Protein AF-A0A428Y8X8-F1 (afdb_monomer_lite)

pLDDT: mean 78.46, std 17.25, range [36.91, 96.25]

Secondary structure (DSSP, 8-state):
---PPPP--------PPP--PPPPP-EEEETTEEEEEEE-TTTT--BEEEE--STTTTTTT-EEEEEEEE-TTSPEEEEEEETTT-PEEE-TT--TTPBPEEE-TTSGGG-EEEEEEEETTEEEEEEEEHHHHHHH---EEEE--STTEE-EEEE--TT-GGG-B-

Sequence (166 aa):
MAAALLMVAIVAGFASPAQADDPPPWGARYEDAYYYGSIDASRSSTILLSESCAAGCYEYARWHTIGAGLSPSEKPIIKLKSYLTNQCISSGGSTAGETAWTKPCASNYENWELFKVPDSGGTYFVFKSWGAWVNQGLHLCLQANGNPAYVRMQPCNTANNRQRWR

Radius of gyration: 21.32 Å; chains: 1; bounding box: 50×46×77 Å

Foldseek 3Di:
DDDDDDDDDDPPPPDDPPPPPQDFFKWFDDPPATWAFFDDPVPPFQFTWTAGDDPDRRLRRGWDWDFDAADPVRFTKTWTAHPPPRWTFFPPLDDAPAFIGTDHPPDQRRIWGWDWDQDPVGIWIWTWRRCCCVVPVAGWTFFHDDHGDGTGTHRDDSPDSRRTID

Structure (mmCIF, N/CA/C/O backbone):
data_AF-A0A428Y8X8-F1
#
_entry.id   AF-A0A428Y8X8-F1
#
loop_
_atom_site.group_PDB
_atom_site.id
_atom_site.type_symbol
_atom_site.label_atom_id
_atom_site.label_alt_id
_atom_site.label_comp_id
_atom_site.label_asym_id
_atom_site.label_entity_id
_atom_site.label_seq_id
_atom_site.pdbx_PDB_ins_code
_atom_site.Cartn_x
_atom_site.Cartn_y
_atom_site.Cartn_z
_atom_site.occupancy
_atom_site.B_iso_or_equiv
_atom_site.auth_seq_id
_atom_site.auth_comp_id
_atom_site.auth_asym_id
_atom_site.auth_atom_id
_atom_site.pdbx_PDB_model_num
ATOM 1 N N . MET A 1 1 ? 34.375 -29.073 63.257 1.00 41.53 1 MET A N 1
ATOM 2 C CA . MET A 1 1 ? 33.212 -28.965 62.350 1.00 41.53 1 MET A CA 1
ATOM 3 C C . MET A 1 1 ? 33.592 -27.969 61.268 1.00 41.53 1 MET A C 1
ATOM 5 O O . MET A 1 1 ? 33.857 -26.825 61.605 1.00 41.53 1 MET A O 1
ATOM 9 N N . ALA A 1 2 ? 33.765 -28.419 60.024 1.00 36.91 2 ALA A N 1
ATOM 10 C CA . ALA A 1 2 ? 34.220 -27.583 58.913 1.00 36.91 2 ALA A CA 1
ATOM 11 C C . ALA A 1 2 ? 33.017 -27.207 58.037 1.00 36.91 2 ALA A C 1
ATOM 13 O O . ALA A 1 2 ? 32.305 -28.092 57.568 1.00 36.91 2 ALA A O 1
ATOM 14 N N . ALA A 1 3 ? 32.777 -25.908 57.857 1.00 41.69 3 ALA A N 1
ATOM 15 C CA . ALA A 1 3 ? 31.739 -25.384 56.978 1.00 41.69 3 ALA A CA 1
ATOM 16 C C . ALA A 1 3 ? 32.325 -25.187 55.573 1.00 41.69 3 ALA A C 1
ATOM 18 O O . ALA A 1 3 ? 33.226 -24.373 55.381 1.00 41.69 3 ALA A O 1
ATOM 19 N N . ALA A 1 4 ? 31.831 -25.952 54.601 1.00 43.50 4 ALA A N 1
ATOM 20 C CA . ALA A 1 4 ? 32.153 -25.764 53.193 1.00 43.50 4 ALA A CA 1
ATOM 21 C C . ALA A 1 4 ? 31.226 -24.687 52.603 1.00 43.50 4 ALA A C 1
ATOM 23 O O . ALA A 1 4 ? 30.009 -24.866 52.565 1.00 43.50 4 ALA A O 1
ATOM 24 N N . LEU A 1 5 ? 31.805 -23.567 52.159 1.00 44.69 5 LEU A N 1
ATOM 25 C CA . LEU A 1 5 ? 31.113 -22.552 51.365 1.00 44.69 5 LEU A CA 1
ATOM 26 C C . LEU A 1 5 ? 30.974 -23.053 49.920 1.00 44.69 5 LEU A C 1
ATOM 28 O O . LEU A 1 5 ? 31.971 -23.274 49.235 1.00 44.69 5 LEU A O 1
ATOM 32 N N . LEU A 1 6 ? 29.735 -23.215 49.459 1.00 43.28 6 LEU A N 1
ATOM 33 C CA . LEU A 1 6 ? 29.409 -23.545 48.074 1.00 43.28 6 LEU A CA 1
ATOM 34 C C . LEU A 1 6 ? 29.440 -22.256 47.229 1.00 43.28 6 LEU A C 1
ATOM 36 O O . LEU A 1 6 ? 28.643 -21.347 47.461 1.00 43.28 6 LEU A O 1
ATOM 40 N N . MET A 1 7 ? 30.348 -22.162 46.253 1.00 41.38 7 MET A N 1
ATOM 41 C CA . MET A 1 7 ? 30.301 -21.115 45.224 1.00 41.38 7 MET A CA 1
ATOM 42 C C . MET A 1 7 ? 29.173 -21.421 44.234 1.00 41.38 7 MET A C 1
ATOM 44 O O . MET A 1 7 ? 29.192 -22.456 43.570 1.00 41.38 7 MET A O 1
ATOM 48 N N . VAL A 1 8 ? 28.215 -20.505 44.094 1.00 48.38 8 VAL A N 1
ATOM 49 C CA . VAL A 1 8 ? 27.225 -20.530 43.011 1.00 48.38 8 VAL A CA 1
ATOM 50 C C . VAL A 1 8 ? 27.787 -19.722 41.843 1.00 48.38 8 VAL A C 1
ATOM 52 O O . VAL A 1 8 ? 27.891 -18.499 41.919 1.00 48.38 8 VAL A O 1
ATOM 55 N N . ALA A 1 9 ? 28.172 -20.405 40.766 1.00 51.78 9 ALA A N 1
ATOM 56 C CA . ALA A 1 9 ? 28.554 -19.768 39.512 1.00 51.78 9 ALA A CA 1
ATOM 57 C C . ALA A 1 9 ? 27.288 -19.369 38.737 1.00 51.78 9 ALA A C 1
ATOM 59 O O . ALA A 1 9 ? 26.521 -20.223 38.293 1.00 51.78 9 ALA A O 1
ATOM 60 N N . ILE A 1 10 ? 27.063 -18.064 38.582 1.00 50.34 10 ILE A N 1
ATOM 61 C CA . ILE A 1 10 ? 25.999 -1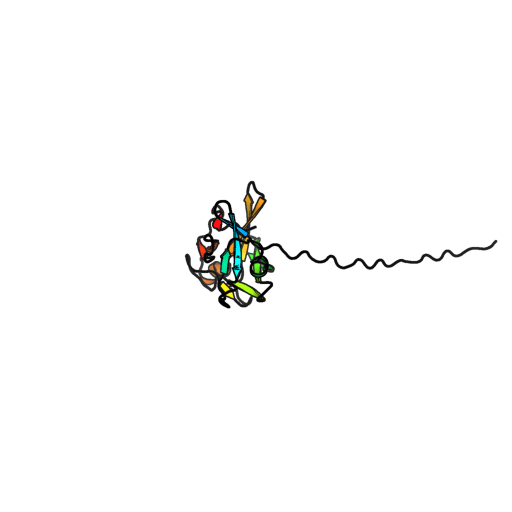7.520 37.735 1.00 50.34 10 ILE A CA 1
ATOM 62 C C . ILE A 1 10 ? 26.477 -17.618 36.284 1.00 50.34 10 ILE A C 1
ATOM 64 O O . ILE A 1 10 ? 27.314 -16.834 35.839 1.00 50.34 10 ILE A O 1
ATOM 68 N N . VAL A 1 11 ? 25.957 -18.595 35.543 1.00 54.56 11 VAL A N 1
ATOM 69 C CA . VAL 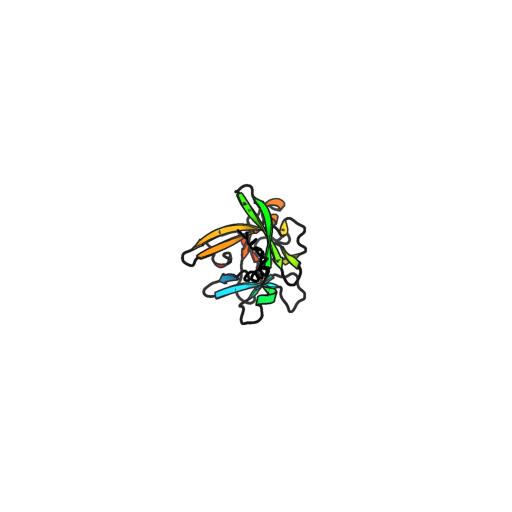A 1 11 ? 26.137 -18.670 34.089 1.00 54.56 11 VAL A CA 1
ATOM 70 C C . VAL A 1 11 ? 25.185 -17.657 33.456 1.00 54.56 11 VAL A C 1
ATOM 72 O O . VAL A 1 11 ? 23.987 -17.905 33.333 1.00 54.56 11 VAL A O 1
ATOM 75 N N . ALA A 1 12 ? 25.709 -16.493 33.073 1.00 53.91 12 ALA A N 1
ATOM 76 C CA . ALA A 1 12 ? 24.994 -15.548 32.226 1.00 53.91 12 ALA A CA 1
ATOM 77 C C . ALA A 1 12 ? 24.910 -16.131 30.806 1.00 53.91 12 ALA A C 1
ATOM 79 O O . ALA A 1 12 ? 25.845 -16.024 30.013 1.00 53.91 12 ALA A O 1
ATOM 80 N N . GLY A 1 13 ? 23.802 -16.807 30.502 1.00 44.88 13 GLY A N 1
ATOM 81 C CA . GLY A 1 13 ? 23.478 -17.217 29.141 1.00 44.88 13 GLY A CA 1
ATOM 82 C C . GLY A 1 13 ? 23.192 -15.981 28.295 1.00 44.88 13 GLY A C 1
ATOM 83 O O . GLY A 1 13 ? 22.161 -15.335 28.469 1.00 44.88 13 GLY A O 1
ATOM 84 N N . PHE A 1 14 ? 24.102 -15.643 27.383 1.00 49.97 14 PHE A N 1
ATOM 85 C CA . PHE A 1 14 ? 23.836 -14.671 26.329 1.00 49.97 14 PHE A CA 1
ATOM 86 C C . PHE A 1 14 ? 22.804 -15.281 25.379 1.00 49.97 14 PHE A C 1
ATOM 88 O O . PHE A 1 14 ? 23.147 -16.064 24.496 1.00 49.97 14 PHE A O 1
ATOM 95 N N . ALA A 1 15 ? 21.526 -14.960 25.583 1.00 47.09 15 ALA A N 1
ATOM 96 C CA . ALA A 1 15 ? 20.511 -15.207 24.573 1.00 47.09 15 ALA A CA 1
ATOM 97 C C . ALA A 1 15 ? 20.907 -14.404 23.328 1.00 47.09 15 ALA A C 1
ATOM 99 O O . ALA A 1 15 ? 20.963 -13.172 23.369 1.00 47.09 15 ALA A O 1
ATOM 100 N N . SER A 1 16 ? 21.244 -15.096 22.240 1.00 49.00 16 SER A N 1
ATOM 101 C CA . SER A 1 16 ? 21.427 -14.452 20.943 1.00 49.00 16 SER A CA 1
ATOM 102 C C . SER A 1 16 ? 20.151 -13.671 20.613 1.00 49.00 16 SER A C 1
ATOM 104 O O . SER A 1 16 ? 19.059 -14.200 20.844 1.00 49.00 16 SER A O 1
ATOM 106 N N . PRO A 1 17 ? 20.246 -12.424 20.114 1.00 47.91 17 PRO A N 1
ATOM 107 C CA . PRO A 1 17 ? 19.059 -11.704 19.687 1.00 47.91 17 PRO A CA 1
ATOM 108 C C . PRO A 1 17 ? 18.370 -12.558 18.626 1.00 47.91 17 PRO A C 1
ATOM 110 O O . PRO A 1 17 ? 19.000 -12.949 17.643 1.00 47.91 17 PRO A O 1
ATOM 113 N N . ALA A 1 18 ? 17.099 -12.887 18.859 1.00 46.75 18 ALA A N 1
ATOM 114 C CA . ALA A 1 18 ? 16.266 -13.503 17.844 1.00 46.75 18 ALA A CA 1
ATOM 115 C C . ALA A 1 18 ? 16.381 -12.633 16.586 1.00 46.75 18 ALA A C 1
ATOM 117 O O . ALA A 1 18 ? 16.065 -11.441 16.633 1.00 46.75 18 ALA A O 1
ATOM 118 N N . GLN A 1 19 ? 16.913 -13.196 15.498 1.00 44.22 19 GLN A N 1
ATOM 119 C CA . GLN A 1 19 ? 16.831 -12.553 14.194 1.00 44.22 19 GLN A CA 1
ATOM 120 C C . GLN A 1 19 ? 15.348 -12.292 13.954 1.00 44.22 19 GLN A C 1
ATOM 122 O O . GLN A 1 19 ? 14.554 -13.227 13.927 1.00 44.22 19 GLN A O 1
ATOM 127 N N . ALA A 1 20 ? 14.968 -11.017 13.889 1.00 40.72 20 ALA A N 1
ATOM 128 C CA . ALA A 1 20 ? 13.634 -10.650 13.459 1.00 40.72 20 ALA A CA 1
ATOM 129 C C . ALA A 1 20 ? 13.484 -11.204 12.043 1.00 40.72 20 ALA A C 1
ATOM 131 O O . ALA A 1 20 ? 14.208 -10.766 11.148 1.00 40.72 20 ALA A O 1
ATOM 132 N N . ASP A 1 21 ? 12.618 -12.206 11.878 1.00 47.38 21 ASP A N 1
ATOM 133 C CA . ASP A 1 21 ? 12.263 -12.734 10.568 1.00 47.38 21 ASP A CA 1
ATOM 134 C C . ASP A 1 21 ? 11.932 -11.551 9.654 1.00 47.38 21 ASP A C 1
ATOM 136 O O . ASP A 1 21 ? 11.161 -10.659 10.030 1.00 47.38 21 ASP A O 1
ATOM 140 N N . ASP A 1 22 ? 12.552 -11.510 8.473 1.00 50.22 22 ASP A N 1
ATOM 141 C CA . ASP A 1 22 ? 12.220 -10.498 7.477 1.00 50.22 22 ASP A CA 1
ATOM 142 C C . ASP A 1 22 ? 10.697 -10.520 7.254 1.00 50.22 22 ASP A C 1
ATOM 144 O O . ASP A 1 22 ? 10.138 -11.589 6.982 1.00 50.22 22 ASP A O 1
ATOM 148 N N . PRO A 1 23 ? 9.996 -9.378 7.356 1.00 52.25 23 PRO A N 1
ATOM 149 C CA . PRO A 1 23 ? 8.559 -9.341 7.200 1.00 52.25 23 PRO A CA 1
ATOM 150 C C . PRO A 1 23 ? 8.201 -9.829 5.793 1.00 52.25 23 PRO A C 1
ATOM 152 O O . PRO A 1 23 ? 8.862 -9.458 4.810 1.00 52.25 23 PRO A O 1
ATOM 155 N N . PRO A 1 24 ? 7.164 -10.672 5.678 1.00 59.03 24 PRO A N 1
ATOM 156 C CA . PRO A 1 24 ? 6.734 -11.187 4.392 1.00 59.03 24 PRO A CA 1
ATOM 157 C C . PRO A 1 24 ? 6.281 -10.035 3.476 1.00 59.03 24 PRO A C 1
ATOM 159 O O . PRO A 1 24 ? 5.861 -8.978 3.956 1.00 59.03 24 PRO A O 1
ATOM 162 N N . PRO A 1 25 ? 6.375 -10.201 2.147 1.00 66.38 25 PRO A N 1
ATOM 163 C CA . PRO A 1 25 ? 5.887 -9.202 1.200 1.00 66.38 25 PRO A CA 1
ATOM 164 C C . PRO A 1 25 ? 4.362 -9.048 1.293 1.00 66.38 25 PRO A C 1
ATOM 166 O O . PRO A 1 25 ? 3.654 -10.031 1.509 1.00 66.38 25 PRO A O 1
ATOM 169 N N . TRP A 1 26 ? 3.848 -7.841 1.033 1.00 70.94 26 TRP A N 1
ATOM 170 C CA . TRP A 1 26 ? 2.401 -7.612 0.946 1.00 70.94 26 TRP A CA 1
ATOM 171 C C . TRP A 1 26 ? 1.865 -8.081 -0.408 1.00 70.94 26 TRP A C 1
ATOM 173 O O . TRP A 1 26 ? 2.186 -7.501 -1.450 1.00 70.94 26 TRP A O 1
ATOM 183 N N . GLY A 1 27 ? 1.037 -9.124 -0.395 1.00 62.72 27 GLY A N 1
ATOM 184 C CA . GLY A 1 27 ? 0.411 -9.699 -1.584 1.00 62.72 27 GLY A CA 1
ATOM 185 C C . GLY A 1 27 ? -1.090 -9.425 -1.636 1.00 62.72 27 GLY A C 1
ATOM 186 O O . GLY A 1 27 ? -1.825 -9.845 -0.747 1.00 62.72 27 GLY A O 1
ATOM 187 N N . ALA A 1 28 ? -1.578 -8.778 -2.692 1.00 58.78 28 ALA A N 1
ATOM 188 C CA . ALA A 1 28 ? -3.008 -8.691 -2.977 1.00 58.78 28 ALA A CA 1
ATOM 189 C C . ALA A 1 28 ? -3.505 -9.950 -3.684 1.00 58.78 28 ALA A C 1
ATOM 191 O O . ALA A 1 28 ? -2.828 -10.482 -4.566 1.00 58.78 28 ALA A O 1
ATOM 192 N N . ARG A 1 29 ? -4.721 -10.395 -3.356 1.00 59.59 29 ARG A N 1
ATOM 193 C CA . ARG A 1 29 ? -5.385 -11.444 -4.137 1.00 59.59 29 ARG A CA 1
ATOM 194 C C . ARG A 1 29 ? -6.012 -10.833 -5.389 1.00 59.59 29 ARG A C 1
ATOM 196 O O . ARG A 1 29 ? -6.825 -9.919 -5.306 1.00 59.59 29 ARG A O 1
ATOM 203 N N . TYR A 1 30 ? -5.707 -11.371 -6.558 1.00 59.47 30 TYR A N 1
ATOM 204 C CA . TYR A 1 30 ? -6.411 -11.038 -7.794 1.00 59.47 30 TYR A CA 1
ATOM 205 C C . TYR A 1 30 ? -6.735 -12.355 -8.488 1.00 59.47 30 TYR A C 1
ATOM 207 O O . TYR A 1 30 ? -5.839 -13.131 -8.810 1.00 59.47 30 TYR A O 1
ATOM 215 N N . GLU A 1 31 ? -8.033 -12.610 -8.658 1.00 66.62 31 GLU A N 1
ATOM 216 C CA . GLU A 1 31 ? -8.544 -13.901 -9.133 1.00 66.62 31 GLU A CA 1
ATOM 217 C C . GLU A 1 31 ? -8.008 -15.050 -8.249 1.00 66.62 31 GLU A C 1
ATOM 219 O O . GLU A 1 31 ? -8.197 -15.020 -7.023 1.00 66.62 31 GLU A O 1
ATOM 224 N N . ASP A 1 32 ? -7.320 -16.025 -8.845 1.00 61.78 32 ASP A N 1
ATOM 225 C CA . ASP A 1 32 ? -6.772 -17.206 -8.165 1.00 61.78 32 ASP A CA 1
ATOM 226 C C . ASP A 1 32 ? -5.270 -17.092 -7.848 1.00 61.78 32 ASP A C 1
ATOM 228 O O . ASP A 1 32 ? -4.640 -18.065 -7.435 1.00 61.78 32 ASP A O 1
ATOM 232 N N . ALA A 1 33 ? -4.687 -15.897 -8.001 1.00 57.72 33 ALA A N 1
ATOM 233 C CA . ALA A 1 33 ? -3.270 -15.643 -7.765 1.00 57.72 33 ALA A CA 1
ATOM 234 C C . ALA A 1 33 ? -3.028 -14.505 -6.759 1.00 57.72 33 ALA A C 1
ATOM 236 O O . ALA A 1 33 ? -3.889 -13.660 -6.493 1.00 57.72 33 ALA A O 1
ATOM 237 N N . TYR A 1 34 ? -1.819 -14.492 -6.196 1.00 67.56 34 TYR A N 1
ATOM 238 C CA . TYR A 1 34 ? -1.322 -13.390 -5.380 1.00 67.56 34 TYR A CA 1
ATOM 239 C C . TYR A 1 34 ? -0.336 -12.559 -6.184 1.00 67.56 34 TYR A C 1
ATOM 241 O O . TYR A 1 34 ? 0.593 -13.098 -6.788 1.00 67.56 34 TYR A O 1
ATOM 249 N N . TYR A 1 35 ? -0.538 -11.248 -6.148 1.00 67.25 35 TYR A N 1
ATOM 250 C CA . TYR A 1 35 ? 0.355 -10.284 -6.766 1.00 67.25 35 TYR A CA 1
ATOM 251 C C . TYR A 1 35 ? 0.888 -9.344 -5.715 1.00 67.25 35 TYR A C 1
ATOM 253 O O . TYR A 1 35 ? 0.148 -8.836 -4.873 1.00 67.25 35 TYR A O 1
ATOM 261 N N . TYR A 1 36 ? 2.185 -9.120 -5.775 1.00 73.00 36 TYR A N 1
ATOM 262 C CA . TYR A 1 36 ? 2.890 -8.368 -4.763 1.00 73.00 36 TYR A CA 1
ATOM 263 C C . TYR A 1 36 ? 3.063 -6.933 -5.219 1.00 73.00 36 TYR A C 1
ATOM 265 O O . TYR A 1 36 ? 3.365 -6.691 -6.385 1.00 73.00 36 TYR A O 1
ATOM 273 N N . GLY A 1 37 ? 2.851 -5.992 -4.299 1.00 69.44 37 GLY A N 1
ATOM 274 C CA . GLY A 1 37 ? 3.192 -4.596 -4.539 1.00 69.44 37 GLY A CA 1
ATOM 275 C C . GLY A 1 37 ? 4.708 -4.471 -4.588 1.00 69.44 37 GLY A C 1
ATOM 276 O O . GLY A 1 37 ? 5.343 -4.554 -3.539 1.00 69.44 37 GLY A O 1
ATOM 277 N N . SER A 1 38 ? 5.286 -4.302 -5.770 1.00 69.75 38 SER A N 1
ATOM 278 C CA . SER A 1 38 ? 6.730 -4.243 -5.967 1.00 69.75 38 SER A CA 1
ATOM 279 C C . SER A 1 38 ? 7.163 -2.950 -6.638 1.00 69.75 38 SER A C 1
ATOM 281 O O . SER A 1 38 ? 6.406 -2.291 -7.353 1.00 69.75 38 SER A O 1
ATOM 283 N N . ILE A 1 39 ? 8.403 -2.558 -6.376 1.00 67.81 39 ILE A N 1
ATOM 284 C CA . ILE A 1 39 ? 9.039 -1.453 -7.089 1.00 67.81 39 ILE A CA 1
ATOM 285 C C . ILE A 1 39 ? 9.555 -1.987 -8.425 1.00 67.81 39 ILE A C 1
ATOM 287 O O . ILE A 1 39 ? 10.273 -2.984 -8.441 1.00 67.81 39 ILE A O 1
ATOM 291 N N . ASP A 1 40 ? 9.238 -1.306 -9.529 1.00 68.94 40 ASP A N 1
ATOM 292 C CA . ASP A 1 40 ? 9.766 -1.656 -10.853 1.00 68.94 40 ASP A CA 1
ATOM 293 C C . ASP A 1 40 ? 11.303 -1.550 -10.880 1.00 68.94 40 ASP A C 1
ATOM 295 O O . ASP A 1 40 ? 11.879 -0.461 -11.007 1.00 68.94 40 ASP A O 1
ATOM 299 N N . ALA A 1 41 ? 11.961 -2.708 -10.783 1.00 55.56 41 ALA A N 1
ATOM 300 C CA . ALA A 1 41 ? 13.412 -2.854 -10.771 1.00 55.56 41 ALA A CA 1
ATOM 301 C C . ALA A 1 41 ? 14.081 -2.378 -12.072 1.00 55.56 41 ALA A C 1
ATOM 303 O O . ALA A 1 41 ? 15.250 -1.995 -12.062 1.00 55.56 41 ALA A O 1
ATOM 304 N N . SER A 1 42 ? 13.350 -2.382 -13.192 1.00 55.47 42 SER A N 1
ATOM 305 C CA . SER A 1 42 ? 13.895 -2.073 -14.517 1.00 55.47 42 SER A CA 1
ATOM 306 C C . SER A 1 42 ? 13.955 -0.576 -14.825 1.00 55.47 42 SER A C 1
ATOM 308 O O . SER A 1 42 ? 14.637 -0.172 -15.768 1.00 55.47 42 SER A O 1
ATOM 310 N N . ARG A 1 43 ? 13.257 0.267 -14.047 1.00 50.66 43 ARG A N 1
ATOM 311 C CA . ARG A 1 43 ? 13.017 1.671 -14.427 1.00 50.66 43 ARG A CA 1
ATOM 312 C C . ARG A 1 43 ? 13.525 2.740 -13.468 1.00 50.66 43 ARG A C 1
ATOM 314 O O . ARG A 1 43 ? 13.138 3.887 -13.656 1.00 50.66 43 ARG A O 1
ATOM 321 N N . SER A 1 44 ? 14.317 2.403 -12.441 1.00 51.25 44 SER A N 1
ATOM 322 C CA . SER A 1 44 ? 14.662 3.333 -11.335 1.00 51.25 44 SER A CA 1
ATOM 323 C C . SER A 1 44 ? 13.440 4.071 -10.756 1.00 51.25 44 SER A C 1
ATOM 325 O O . SER A 1 44 ? 13.558 5.129 -10.133 1.00 51.25 44 SER A O 1
ATOM 327 N N . SER A 1 45 ? 12.242 3.530 -11.001 1.00 57.22 45 SER A N 1
ATOM 328 C CA . SER A 1 45 ? 11.034 4.334 -11.021 1.00 57.22 45 SER A CA 1
ATOM 329 C C . SER A 1 45 ? 10.327 4.250 -9.692 1.00 57.22 45 SER A C 1
ATOM 331 O O . SER A 1 45 ? 10.214 3.196 -9.072 1.00 57.22 45 SER A O 1
ATOM 333 N N . THR A 1 46 ? 9.790 5.389 -9.297 1.00 70.94 46 THR A N 1
ATOM 334 C CA . THR A 1 46 ? 8.905 5.576 -8.157 1.00 70.94 46 THR A CA 1
ATOM 335 C C . THR A 1 46 ? 7.532 4.934 -8.374 1.00 70.94 46 THR A C 1
ATOM 337 O O . THR A 1 46 ? 6.558 5.408 -7.811 1.00 70.94 46 THR A O 1
ATOM 340 N N . ILE A 1 47 ? 7.393 3.917 -9.227 1.00 80.62 47 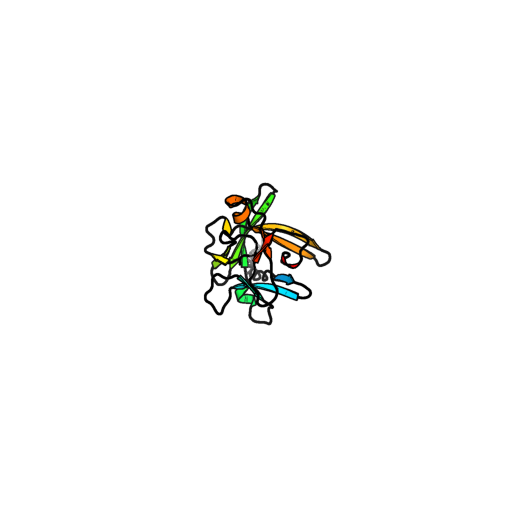ILE A N 1
ATOM 341 C CA . ILE A 1 47 ? 6.104 3.337 -9.611 1.00 80.62 47 ILE A CA 1
ATOM 342 C C . ILE A 1 47 ? 5.922 1.989 -8.919 1.00 80.62 47 ILE A C 1
ATOM 344 O O . ILE A 1 47 ? 6.829 1.156 -8.914 1.00 80.62 47 ILE A O 1
ATOM 348 N N . LEU A 1 48 ? 4.725 1.777 -8.364 1.00 81.88 48 LEU A N 1
ATOM 349 C CA . LEU A 1 48 ? 4.340 0.519 -7.740 1.00 81.88 48 LEU A CA 1
ATOM 350 C C . LEU A 1 48 ? 3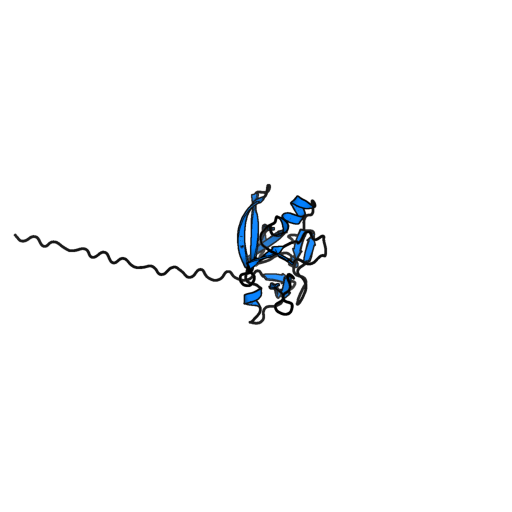.647 -0.403 -8.758 1.00 81.88 48 LEU A C 1
ATOM 352 O O . LEU A 1 48 ? 2.606 -0.059 -9.331 1.00 81.88 48 LEU A O 1
ATOM 356 N N . LEU A 1 49 ? 4.211 -1.588 -8.960 1.00 83.12 49 LEU A N 1
ATOM 357 C CA . LEU A 1 49 ? 3.657 -2.656 -9.783 1.00 83.12 49 LEU A CA 1
ATOM 358 C C . LEU A 1 49 ? 2.988 -3.719 -8.914 1.00 83.12 49 LEU A C 1
ATOM 360 O O . LEU A 1 49 ? 3.321 -3.896 -7.749 1.00 83.12 49 LEU A O 1
ATOM 364 N N . SER A 1 50 ? 2.013 -4.412 -9.487 1.00 77.25 50 SER A N 1
ATOM 365 C CA . SER A 1 50 ? 1.538 -5.706 -9.028 1.00 77.25 50 SER A CA 1
ATOM 366 C C . SER A 1 50 ? 2.109 -6.765 -9.960 1.00 77.25 50 SER A C 1
ATOM 368 O O . SER A 1 50 ? 1.822 -6.750 -11.160 1.00 77.25 50 SER A O 1
ATOM 370 N N . GLU A 1 51 ? 2.921 -7.667 -9.418 1.00 75.31 51 GLU A N 1
ATOM 371 C CA . GLU A 1 51 ? 3.555 -8.736 -10.192 1.00 75.31 51 GLU A CA 1
ATOM 372 C C . GLU A 1 51 ? 3.505 -10.091 -9.481 1.00 75.31 51 GLU A C 1
ATOM 374 O O . GLU A 1 51 ? 3.377 -10.175 -8.255 1.00 75.31 51 GLU A O 1
ATOM 379 N N . SER A 1 52 ? 3.539 -11.175 -10.262 1.00 72.44 52 SER A N 1
ATOM 380 C CA . SER A 1 52 ? 3.581 -12.533 -9.715 1.00 72.44 52 SER A CA 1
ATOM 381 C C . SER A 1 52 ? 5.015 -12.877 -9.329 1.00 72.44 52 SER A C 1
ATOM 383 O O . SER A 1 52 ? 5.881 -12.924 -10.204 1.00 72.44 52 SER A O 1
ATOM 385 N N . CYS A 1 53 ? 5.270 -13.202 -8.061 1.00 65.81 53 CYS A N 1
ATOM 386 C CA . CYS A 1 53 ? 6.609 -13.621 -7.650 1.00 65.81 53 CYS A CA 1
ATOM 387 C C . CYS A 1 53 ? 6.874 -15.104 -7.897 1.00 65.81 53 CYS A C 1
ATOM 389 O O . CYS A 1 53 ? 6.734 -15.939 -7.006 1.00 65.81 53 CYS A O 1
ATOM 391 N N . ALA A 1 54 ? 7.355 -15.412 -9.106 1.00 60.03 54 ALA A N 1
ATOM 392 C CA . ALA A 1 54 ? 8.330 -16.486 -9.272 1.00 60.03 54 ALA A CA 1
ATOM 393 C C . ALA A 1 54 ? 9.664 -16.013 -8.661 1.00 60.03 54 ALA A C 1
ATOM 395 O O . ALA A 1 54 ? 9.991 -14.832 -8.764 1.00 60.03 54 ALA A O 1
ATOM 396 N N . ALA A 1 55 ? 10.373 -16.902 -7.956 1.00 50.88 55 ALA A N 1
ATOM 397 C CA . ALA A 1 55 ? 11.549 -16.616 -7.122 1.00 50.88 55 ALA A CA 1
ATOM 398 C C . ALA A 1 55 ? 12.459 -15.501 -7.690 1.00 50.88 55 ALA A C 1
ATOM 400 O O . ALA A 1 55 ? 13.230 -15.738 -8.613 1.00 50.88 55 ALA A O 1
ATOM 401 N N . GLY A 1 56 ? 12.334 -14.275 -7.163 1.00 56.56 56 GLY A N 1
ATOM 402 C CA . GLY A 1 56 ? 13.098 -13.117 -7.649 1.00 56.56 56 GLY A CA 1
ATOM 403 C C . GLY A 1 56 ? 12.552 -11.751 -7.220 1.00 56.56 56 GLY A C 1
ATOM 404 O O . GLY A 1 56 ? 13.313 -10.938 -6.712 1.00 56.56 56 GLY A O 1
ATOM 405 N N . CYS A 1 57 ? 11.239 -11.490 -7.320 1.00 64.50 57 CYS A N 1
ATOM 406 C CA . CYS A 1 57 ? 10.696 -10.165 -6.948 1.00 64.50 57 CYS A CA 1
ATOM 407 C C . CYS A 1 57 ? 10.469 -9.932 -5.450 1.00 64.50 57 CYS A C 1
ATOM 409 O O . CYS A 1 57 ? 10.068 -8.841 -5.042 1.00 64.50 57 CYS A O 1
ATOM 411 N N . TYR A 1 58 ? 10.763 -10.925 -4.607 1.00 68.88 58 TYR A N 1
ATOM 412 C CA . TYR A 1 58 ? 10.563 -10.824 -3.162 1.00 68.88 58 TYR A CA 1
ATOM 413 C C . TYR A 1 58 ? 11.339 -9.661 -2.533 1.00 68.88 58 TYR A C 1
ATOM 415 O O . TYR A 1 58 ? 10.825 -9.024 -1.618 1.00 68.88 58 TYR A O 1
ATOM 423 N N . GLU A 1 59 ? 12.527 -9.329 -3.040 1.00 71.50 59 GLU A N 1
ATOM 424 C CA . GLU A 1 59 ? 13.316 -8.200 -2.530 1.00 71.50 59 GLU A CA 1
ATOM 425 C C . GLU A 1 59 ? 12.642 -6.845 -2.804 1.00 71.50 59 GLU A C 1
ATOM 427 O O . GLU A 1 59 ? 12.606 -5.977 -1.931 1.00 71.50 59 GLU A O 1
ATOM 432 N N . TYR A 1 60 ? 12.028 -6.688 -3.981 1.00 74.88 60 TYR A N 1
ATOM 433 C CA . TYR A 1 60 ? 11.340 -5.462 -4.408 1.00 74.88 60 TYR A CA 1
ATOM 434 C C . TYR A 1 60 ? 9.936 -5.311 -3.812 1.00 74.88 60 TYR A C 1
ATOM 436 O O . TYR A 1 60 ? 9.363 -4.222 -3.863 1.00 74.88 60 TYR A O 1
ATOM 444 N N . ALA A 1 61 ? 9.398 -6.390 -3.242 1.00 77.38 61 ALA A N 1
ATOM 445 C CA . ALA A 1 61 ? 8.076 -6.462 -2.633 1.00 77.38 61 ALA A CA 1
ATOM 446 C C . ALA A 1 61 ? 8.090 -6.461 -1.092 1.00 77.38 61 ALA A C 1
ATOM 448 O O . ALA A 1 61 ? 7.043 -6.630 -0.462 1.00 77.38 61 ALA A O 1
ATOM 449 N N . ARG A 1 62 ? 9.261 -6.296 -0.465 1.00 81.31 62 ARG A N 1
ATOM 450 C CA . ARG A 1 62 ? 9.411 -6.234 0.996 1.00 81.31 62 ARG A CA 1
ATOM 451 C C . ARG A 1 62 ? 9.193 -4.817 1.521 1.00 81.31 62 ARG A C 1
ATOM 453 O O . ARG A 1 62 ? 9.878 -3.872 1.118 1.00 81.31 62 ARG A O 1
ATOM 460 N N . TRP A 1 63 ? 8.287 -4.686 2.490 1.00 85.19 63 TRP A N 1
ATOM 461 C CA . TRP A 1 63 ? 7.921 -3.405 3.094 1.00 85.19 63 TRP A CA 1
ATOM 462 C C . TRP A 1 63 ? 7.892 -3.486 4.621 1.00 85.19 63 TRP A C 1
ATOM 464 O O . TRP A 1 63 ? 7.254 -4.360 5.199 1.00 85.19 63 TRP A O 1
ATOM 474 N N . HIS A 1 64 ? 8.514 -2.515 5.280 1.00 86.88 64 HIS A N 1
ATOM 475 C CA . HIS A 1 64 ? 8.326 -2.238 6.696 1.00 86.88 64 HIS A CA 1
ATOM 476 C C . HIS A 1 64 ? 7.020 -1.477 6.924 1.00 86.88 64 HIS A C 1
ATOM 478 O O . HIS A 1 64 ? 6.754 -0.472 6.260 1.00 86.88 64 HIS A O 1
ATOM 484 N N . THR A 1 65 ? 6.256 -1.874 7.936 1.00 90.56 65 THR A N 1
ATOM 485 C CA . THR A 1 65 ? 5.175 -1.042 8.471 1.00 90.56 65 THR A CA 1
ATOM 486 C C . THR A 1 65 ? 5.708 -0.118 9.556 1.00 90.56 65 THR A C 1
ATOM 488 O O . THR A 1 65 ? 6.259 -0.582 10.552 1.00 90.56 65 THR A O 1
ATOM 491 N N . ILE A 1 66 ? 5.500 1.184 9.396 1.00 93.00 66 ILE A N 1
ATOM 492 C CA . ILE A 1 66 ? 5.838 2.195 10.404 1.00 93.00 66 ILE A CA 1
ATOM 493 C C . ILE A 1 66 ? 4.533 2.773 10.941 1.00 93.00 66 ILE A C 1
ATOM 495 O O . ILE A 1 66 ? 3.726 3.278 10.163 1.00 93.00 66 ILE A O 1
ATOM 499 N N . GLY A 1 67 ? 4.317 2.707 12.255 1.00 92.19 67 GLY A N 1
ATOM 500 C CA . GLY A 1 67 ? 3.144 3.310 12.890 1.00 92.19 67 GLY A CA 1
ATOM 501 C C . GLY A 1 67 ? 3.172 4.838 12.804 1.00 92.19 67 GLY A C 1
ATOM 502 O O . GLY A 1 67 ? 4.207 5.456 13.041 1.00 92.19 67 GLY A O 1
ATOM 503 N N . ALA A 1 68 ? 2.032 5.442 12.473 1.00 90.44 68 ALA A N 1
ATOM 504 C CA . ALA A 1 68 ? 1.852 6.892 12.365 1.00 90.44 68 ALA A CA 1
ATOM 505 C C . ALA A 1 68 ? 0.675 7.426 13.209 1.00 90.44 68 ALA A C 1
ATOM 507 O O . ALA A 1 68 ? 0.382 8.618 13.159 1.00 90.44 68 ALA A O 1
ATOM 508 N N . GLY A 1 69 ? 0.014 6.566 13.993 1.00 93.25 69 GLY A N 1
ATOM 509 C CA . GLY A 1 69 ? -1.057 6.939 14.920 1.00 93.25 69 GLY A CA 1
ATOM 510 C C . GLY A 1 69 ? -2.365 6.194 14.657 1.00 93.25 69 GLY A C 1
ATOM 511 O O . GLY A 1 69 ? -2.363 5.087 14.117 1.00 93.25 69 GLY A O 1
ATOM 512 N N . LEU A 1 70 ? -3.477 6.813 15.054 1.00 94.62 70 LEU A N 1
ATOM 513 C CA . LEU A 1 70 ? -4.835 6.314 14.846 1.00 94.62 70 LEU A CA 1
ATOM 514 C C . LEU A 1 70 ? -5.663 7.344 14.075 1.00 94.62 70 LEU A C 1
ATOM 516 O O . LEU A 1 70 ? -5.484 8.551 14.241 1.00 94.62 70 LEU A O 1
ATOM 520 N N . SER A 1 71 ? -6.582 6.863 13.245 1.00 92.38 71 SER A N 1
ATOM 521 C CA . SER A 1 71 ? -7.604 7.698 12.625 1.00 92.38 71 SER A CA 1
ATOM 522 C C . SER A 1 71 ? -8.722 8.039 13.623 1.00 92.38 71 SER A C 1
ATOM 524 O O . SER A 1 71 ? -8.839 7.386 14.662 1.00 92.38 71 SER A O 1
ATOM 526 N N . PRO A 1 72 ? -9.614 8.998 13.304 1.00 90.75 72 PRO A N 1
ATOM 527 C CA . PRO A 1 72 ? -10.808 9.274 14.106 1.00 90.75 72 PRO A CA 1
ATOM 528 C C . PRO A 1 72 ? -11.744 8.071 14.277 1.00 90.75 72 PRO A C 1
ATOM 530 O O . PRO A 1 72 ? -12.552 8.059 15.195 1.00 90.75 72 PRO A O 1
ATOM 533 N N . SER A 1 73 ? -11.643 7.064 13.400 1.00 86.69 73 SER A N 1
ATOM 534 C CA . SER A 1 73 ? -12.386 5.800 13.515 1.00 86.69 73 SER A CA 1
ATOM 535 C C . SER A 1 73 ? -11.583 4.693 14.216 1.00 86.69 73 SER A C 1
ATOM 537 O O . SER A 1 73 ? -11.889 3.505 14.081 1.00 86.69 73 SER A O 1
ATOM 539 N N . GLU A 1 74 ? -10.535 5.094 14.943 1.00 93.31 74 GLU A N 1
ATOM 540 C CA . GLU A 1 74 ? -9.644 4.247 15.741 1.00 93.31 74 GLU A CA 1
ATOM 541 C C . GLU A 1 74 ? -8.920 3.167 14.925 1.00 93.31 74 GLU A C 1
ATOM 543 O O . GLU A 1 74 ? -8.496 2.132 15.446 1.00 93.31 74 GLU A O 1
ATOM 548 N N . LYS A 1 75 ? -8.755 3.388 13.618 1.00 93.69 75 LYS A N 1
ATOM 549 C CA . LYS A 1 75 ? -7.973 2.487 12.770 1.00 93.69 75 LYS A CA 1
ATOM 550 C C . LYS A 1 75 ? -6.502 2.882 12.800 1.00 93.69 75 LYS A C 1
ATOM 552 O O . LYS A 1 75 ? -6.203 4.077 12.753 1.00 93.69 75 LYS A O 1
ATOM 557 N N . PRO A 1 76 ? -5.571 1.911 12.840 1.00 96.19 76 PRO A N 1
ATOM 558 C CA . PRO A 1 76 ? -4.151 2.201 12.710 1.00 96.19 76 PRO A CA 1
ATOM 559 C C . PRO A 1 76 ? -3.861 2.965 11.424 1.00 96.19 76 PRO A C 1
ATOM 561 O O . PRO A 1 76 ? -4.296 2.560 10.346 1.00 96.19 76 PRO A O 1
ATOM 564 N N . ILE A 1 77 ? -3.094 4.042 11.544 1.00 95.88 77 ILE A N 1
ATOM 565 C CA . ILE A 1 77 ? -2.474 4.717 10.411 1.00 95.88 77 ILE A CA 1
ATOM 566 C C . ILE A 1 77 ? -1.023 4.257 10.355 1.00 95.88 77 ILE A C 1
ATOM 568 O O . ILE A 1 77 ? -0.295 4.339 11.347 1.00 95.88 77 ILE A O 1
ATOM 572 N N . ILE A 1 78 ? -0.607 3.764 9.194 1.00 95.75 78 ILE A N 1
ATOM 573 C CA . ILE A 1 78 ? 0.738 3.241 8.961 1.00 95.75 78 ILE A CA 1
ATOM 574 C C . ILE A 1 78 ? 1.361 3.839 7.701 1.00 95.75 78 ILE A C 1
ATOM 576 O O . ILE A 1 78 ? 0.665 4.337 6.821 1.00 95.75 78 ILE A O 1
ATOM 580 N N . LYS A 1 79 ? 2.682 3.731 7.587 1.00 95.31 79 LYS A N 1
ATOM 581 C CA . LYS A 1 79 ? 3.424 3.891 6.333 1.00 95.31 79 LYS A CA 1
ATOM 582 C C . LYS A 1 79 ? 4.006 2.543 5.918 1.00 95.31 79 LYS A C 1
ATOM 584 O O . LYS A 1 79 ? 4.454 1.787 6.777 1.00 95.31 79 LYS A O 1
ATOM 589 N N . LEU A 1 80 ? 4.025 2.267 4.617 1.00 93.38 80 LEU A N 1
ATOM 590 C CA . LEU A 1 80 ? 4.635 1.072 4.027 1.00 93.38 80 LEU A CA 1
ATOM 591 C C . LEU A 1 80 ? 5.961 1.476 3.378 1.00 93.38 80 LEU A C 1
ATOM 593 O O . LEU A 1 80 ? 5.944 2.032 2.284 1.00 93.38 80 LEU A O 1
ATOM 597 N N . LYS A 1 81 ? 7.090 1.257 4.061 1.00 91.62 81 LYS A N 1
ATOM 598 C CA . LYS A 1 81 ? 8.436 1.680 3.639 1.00 91.62 81 LYS A CA 1
ATOM 599 C C . LYS A 1 81 ? 9.216 0.520 3.022 1.00 91.62 81 LYS A C 1
ATOM 601 O O . LYS A 1 81 ? 9.406 -0.495 3.675 1.00 91.62 81 LYS A O 1
ATOM 606 N N . SER A 1 82 ? 9.706 0.674 1.799 1.00 86.62 82 SER A N 1
ATOM 607 C CA . SER A 1 82 ? 10.496 -0.345 1.107 1.00 86.62 82 SER A CA 1
ATOM 608 C C . SER A 1 82 ? 11.812 -0.613 1.829 1.00 86.62 82 SER A C 1
ATOM 610 O O . SER A 1 82 ? 12.508 0.328 2.223 1.00 86.62 82 SER A O 1
ATOM 612 N N . TYR A 1 83 ? 12.164 -1.894 1.936 1.00 83.12 83 TYR A N 1
ATOM 613 C CA . TYR A 1 83 ? 13.476 -2.341 2.410 1.00 83.12 83 TYR A CA 1
ATOM 614 C C . TYR A 1 83 ? 14.610 -1.874 1.492 1.00 83.12 83 TYR A C 1
ATOM 616 O O . TYR A 1 83 ? 15.671 -1.475 1.964 1.00 83.12 83 TYR A O 1
ATOM 624 N N . LEU A 1 84 ? 14.373 -1.889 0.179 1.00 82.50 84 LEU A N 1
ATOM 625 C CA . LEU A 1 84 ? 15.388 -1.587 -0.825 1.00 82.50 84 LEU A CA 1
ATOM 626 C C . LEU A 1 84 ? 15.659 -0.083 -0.944 1.00 82.50 84 LEU A C 1
ATOM 628 O O . LEU A 1 84 ? 16.801 0.363 -0.891 1.00 82.50 84 LEU A O 1
ATOM 632 N N . THR A 1 85 ? 14.604 0.712 -1.135 1.00 84.19 85 THR A N 1
ATOM 633 C CA . THR A 1 85 ? 14.752 2.129 -1.516 1.00 84.19 85 THR A CA 1
ATOM 634 C C . THR A 1 85 ? 14.593 3.094 -0.352 1.00 84.19 85 THR A C 1
ATOM 636 O O . THR A 1 85 ? 14.801 4.294 -0.520 1.00 84.19 85 THR A O 1
ATOM 639 N N . ASN A 1 86 ? 14.192 2.609 0.827 1.00 87.25 86 ASN A N 1
ATOM 640 C CA . ASN A 1 86 ? 13.803 3.438 1.967 1.00 87.25 86 ASN A CA 1
ATOM 641 C C . ASN A 1 86 ? 12.669 4.451 1.675 1.00 87.25 86 ASN A C 1
ATOM 643 O O . ASN A 1 86 ? 12.431 5.357 2.478 1.00 87.25 86 ASN A O 1
ATOM 647 N N . GLN A 1 87 ? 11.947 4.298 0.563 1.00 90.56 87 GLN A N 1
ATOM 648 C CA . GLN A 1 87 ? 10.788 5.116 0.204 1.00 90.56 87 GLN A CA 1
ATOM 649 C C . GLN A 1 87 ? 9.485 4.455 0.650 1.00 90.56 87 GLN A C 1
ATOM 651 O O . GLN A 1 87 ? 9.420 3.240 0.808 1.00 90.56 87 GLN A O 1
ATOM 656 N N . CYS A 1 88 ? 8.437 5.250 0.834 1.00 92.75 88 CYS A N 1
ATOM 657 C CA . CYS A 1 88 ? 7.120 4.775 1.225 1.00 92.75 88 CYS A CA 1
ATOM 658 C C . CYS A 1 88 ? 6.159 4.722 0.044 1.00 92.75 88 CYS A C 1
ATOM 660 O O . CYS A 1 88 ? 6.207 5.602 -0.818 1.00 92.75 88 CYS A O 1
ATOM 662 N N . ILE A 1 89 ? 5.243 3.749 0.048 1.00 92.94 89 ILE A N 1
ATOM 663 C CA . ILE A 1 89 ? 4.099 3.758 -0.868 1.00 92.94 89 ILE A CA 1
ATOM 664 C C . ILE A 1 89 ? 3.303 5.039 -0.625 1.00 92.94 89 ILE A C 1
ATOM 666 O O . ILE A 1 89 ? 2.890 5.333 0.498 1.00 92.94 89 ILE A O 1
ATOM 670 N N . SER A 1 90 ? 3.098 5.791 -1.695 1.00 92.94 90 SER A N 1
ATOM 671 C CA . SER A 1 90 ? 2.466 7.094 -1.725 1.00 92.94 90 SER A CA 1
ATOM 672 C C . SER A 1 90 ? 1.278 7.062 -2.667 1.00 92.94 90 SER A C 1
ATOM 674 O O . SER A 1 90 ? 1.372 6.634 -3.818 1.00 92.94 90 SER A O 1
ATOM 676 N N . SER A 1 91 ? 0.165 7.602 -2.189 1.00 91.50 91 SER A N 1
ATOM 677 C CA . SER A 1 91 ? -0.942 7.981 -3.060 1.00 91.50 91 SER A CA 1
ATOM 678 C C . SER A 1 91 ? -0.593 9.174 -3.947 1.00 91.50 91 SER A C 1
ATOM 680 O O . SER A 1 91 ? -1.318 9.438 -4.883 1.00 91.50 91 SER A O 1
ATOM 682 N N . GLY A 1 92 ? 0.483 9.921 -3.676 1.00 84.12 92 GLY A N 1
ATOM 683 C CA . GLY A 1 92 ? 0.991 10.970 -4.562 1.00 84.12 92 GLY A CA 1
ATOM 684 C C . GLY A 1 92 ? 0.067 12.169 -4.803 1.00 84.12 92 GLY A C 1
ATOM 685 O O . GLY A 1 92 ? 0.418 13.003 -5.632 1.00 84.12 92 GLY A O 1
ATOM 686 N N . GLY A 1 93 ? -1.062 12.276 -4.095 1.00 81.75 93 GLY A N 1
ATOM 687 C CA . GLY A 1 93 ? -2.136 13.219 -4.428 1.00 81.75 93 GLY A CA 1
ATOM 688 C C . GLY A 1 93 ? -3.052 12.739 -5.555 1.00 81.75 93 GLY A C 1
ATOM 689 O O . GLY A 1 93 ? -3.805 13.539 -6.100 1.00 81.75 93 GLY A O 1
ATOM 690 N N . SER A 1 94 ? -2.992 11.456 -5.895 1.00 82.44 94 SER A N 1
ATOM 691 C CA . SER A 1 94 ? -3.719 10.869 -7.006 1.00 82.44 94 SER A CA 1
ATOM 692 C C . SER A 1 94 ? -5.225 10.790 -6.810 1.00 82.44 94 SER A C 1
ATOM 694 O O . SER A 1 94 ? -5.725 10.594 -5.701 1.00 82.44 94 SER A O 1
ATOM 696 N N . THR A 1 95 ? -5.928 10.858 -7.938 1.00 88.81 95 THR A N 1
ATOM 697 C CA . THR A 1 95 ? -7.372 10.627 -8.040 1.00 88.81 95 THR A CA 1
ATOM 698 C C . THR A 1 95 ? -7.699 9.158 -8.357 1.00 88.81 95 THR A C 1
ATOM 700 O O . THR A 1 95 ? -6.817 8.301 -8.458 1.00 88.81 95 THR A O 1
ATOM 703 N N . ALA A 1 96 ? -8.988 8.825 -8.472 1.00 90.44 96 ALA A N 1
ATOM 704 C CA . ALA A 1 96 ? -9.420 7.475 -8.830 1.00 90.44 96 ALA A CA 1
ATOM 705 C C . ALA A 1 96 ? -8.926 7.075 -10.234 1.00 90.44 96 ALA A C 1
ATOM 707 O O . ALA A 1 96 ? -9.122 7.796 -11.207 1.00 90.44 96 ALA A O 1
ATOM 708 N N . GLY A 1 97 ? -8.330 5.889 -10.347 1.00 87.75 97 GLY A N 1
ATOM 709 C CA . GLY A 1 97 ? -7.794 5.341 -11.593 1.00 87.75 97 GLY A CA 1
ATOM 710 C C . GLY A 1 97 ? -6.305 5.599 -11.813 1.00 87.75 97 GLY A C 1
ATOM 711 O O . GLY A 1 97 ? -5.708 4.924 -12.655 1.00 87.75 97 GLY A O 1
ATOM 712 N N . GLU A 1 98 ? -5.693 6.504 -11.055 1.00 89.50 98 GLU A N 1
ATOM 713 C CA . GLU A 1 98 ? -4.270 6.819 -11.163 1.00 89.50 98 GLU A CA 1
ATOM 714 C C . GLU A 1 98 ? -3.374 5.804 -10.443 1.00 89.50 98 GLU A C 1
ATOM 716 O O . GLU A 1 98 ? -3.808 5.051 -9.571 1.00 89.50 98 GLU A O 1
ATOM 721 N N . THR A 1 99 ? -2.104 5.774 -10.836 1.00 89.06 99 THR A N 1
ATOM 722 C CA . THR A 1 99 ? -1.087 4.857 -10.313 1.00 89.06 99 THR A CA 1
ATOM 723 C C . THR A 1 99 ? -0.607 5.282 -8.924 1.00 89.06 99 THR A C 1
ATOM 725 O O . THR A 1 99 ? -0.455 6.470 -8.656 1.00 89.06 99 THR A O 1
ATOM 728 N N . ALA A 1 100 ? -0.346 4.311 -8.048 1.00 90.25 100 ALA A N 1
ATOM 729 C CA . ALA A 1 100 ? 0.348 4.527 -6.784 1.00 90.25 100 ALA A CA 1
ATOM 730 C C . ALA A 1 100 ? 1.870 4.555 -6.992 1.00 90.25 100 ALA A C 1
ATOM 732 O O . ALA A 1 100 ? 2.417 3.867 -7.858 1.00 90.25 100 ALA A O 1
ATOM 733 N N . TRP A 1 101 ? 2.556 5.337 -6.166 1.00 89.81 101 TRP A N 1
ATOM 734 C CA . TRP A 1 101 ? 3.978 5.627 -6.323 1.00 89.81 101 TRP A CA 1
ATOM 735 C C . TRP A 1 101 ? 4.767 5.230 -5.078 1.00 89.81 101 TRP A C 1
ATOM 737 O O . TRP A 1 101 ? 4.190 4.914 -4.043 1.00 89.81 101 TRP A O 1
ATOM 747 N N . THR A 1 102 ? 6.089 5.328 -5.135 1.00 89.88 102 THR A N 1
ATOM 748 C CA . THR A 1 102 ? 6.955 5.432 -3.965 1.00 89.88 102 THR A CA 1
ATOM 749 C C . THR A 1 102 ? 7.532 6.838 -3.866 1.00 89.88 102 THR A C 1
ATOM 751 O O . THR A 1 102 ? 7.945 7.435 -4.857 1.00 89.88 102 THR A O 1
ATOM 754 N N . LYS A 1 103 ? 7.537 7.410 -2.664 1.00 90.31 103 LYS A N 1
ATOM 755 C CA . LYS A 1 103 ? 8.090 8.744 -2.382 1.00 90.31 103 LYS A CA 1
ATOM 756 C C . LYS A 1 103 ? 8.803 8.744 -1.028 1.00 90.31 103 LYS A C 1
ATOM 758 O O . LYS A 1 103 ? 8.614 7.815 -0.241 1.00 90.31 103 LYS A O 1
ATOM 763 N N . PRO A 1 104 ? 9.625 9.760 -0.710 1.00 92.00 104 PRO A N 1
ATOM 764 C CA . PRO A 1 104 ? 10.121 9.939 0.651 1.00 92.00 104 PRO A CA 1
ATOM 765 C C . PRO A 1 104 ? 8.979 9.896 1.676 1.00 92.00 104 PRO A C 1
ATOM 767 O O . PRO A 1 104 ? 7.908 10.452 1.445 1.00 92.00 104 PRO A O 1
ATOM 770 N N . CYS A 1 105 ? 9.211 9.247 2.816 1.00 92.00 105 CYS A N 1
ATOM 771 C CA . CYS A 1 105 ? 8.209 8.982 3.855 1.00 92.00 105 CYS A CA 1
ATOM 772 C C . CYS A 1 105 ? 7.824 10.226 4.686 1.00 92.00 105 CYS A C 1
ATOM 774 O O . CYS A 1 105 ? 7.791 10.158 5.916 1.00 92.00 105 CYS A O 1
ATOM 776 N N . ALA A 1 106 ? 7.558 11.368 4.052 1.00 91.31 106 ALA A N 1
ATOM 777 C CA . ALA A 1 106 ? 7.541 12.677 4.705 1.0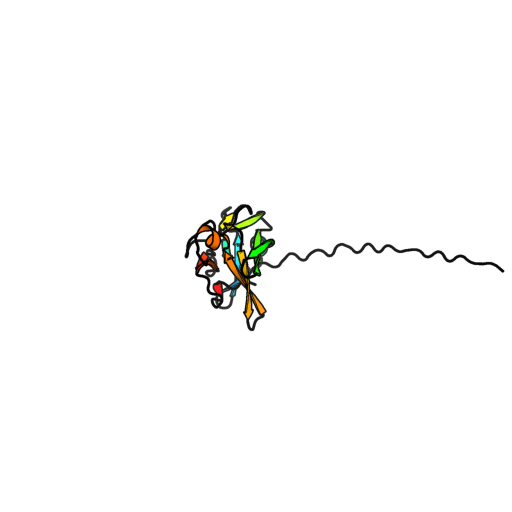0 91.31 106 ALA A CA 1
ATOM 778 C C . ALA A 1 106 ? 6.153 13.329 4.826 1.00 91.31 106 ALA A C 1
ATOM 780 O O . ALA A 1 106 ? 5.997 14.227 5.649 1.00 91.31 106 ALA A O 1
ATOM 781 N N . SER A 1 107 ? 5.144 12.902 4.060 1.00 91.12 107 SER A N 1
ATOM 782 C CA . SER A 1 107 ? 3.841 13.575 4.006 1.00 91.12 107 SER A CA 1
ATOM 783 C C . SER A 1 107 ? 2.677 12.677 4.443 1.00 91.12 107 SER A C 1
ATOM 785 O O . SER A 1 107 ? 2.852 11.511 4.808 1.00 91.12 107 SER A O 1
ATOM 787 N N . ASN A 1 108 ? 1.462 13.236 4.402 1.00 92.38 108 ASN A N 1
ATOM 788 C CA . ASN A 1 108 ? 0.223 12.492 4.627 1.00 92.38 108 ASN A CA 1
ATOM 789 C C . ASN A 1 108 ? -0.147 11.575 3.452 1.00 92.38 108 ASN A C 1
ATOM 791 O O . ASN A 1 108 ? -0.930 10.650 3.641 1.00 92.38 108 ASN A O 1
ATOM 795 N N . TYR A 1 109 ? 0.399 11.791 2.253 1.00 94.06 109 TYR A N 1
ATOM 796 C CA . TYR A 1 109 ? 0.109 10.945 1.091 1.00 94.06 109 TYR A CA 1
ATOM 797 C C . TYR A 1 109 ? 0.718 9.546 1.187 1.00 94.06 109 TYR A C 1
ATOM 799 O O . TYR A 1 109 ? 0.253 8.646 0.486 1.00 94.06 109 TYR A O 1
ATOM 807 N N . GLU A 1 110 ? 1.695 9.357 2.076 1.00 95.44 110 GLU A N 1
ATOM 808 C CA . GLU A 1 110 ? 2.313 8.067 2.395 1.00 95.44 110 GLU A CA 1
ATOM 809 C C . GLU A 1 110 ? 1.646 7.352 3.582 1.00 95.44 110 GLU A C 1
ATOM 811 O O . GLU A 1 110 ? 2.049 6.244 3.936 1.00 95.44 110 GLU A O 1
ATOM 816 N N . ASN A 1 111 ? 0.651 7.984 4.214 1.00 95.94 111 ASN A N 1
ATOM 817 C CA . ASN A 1 111 ? -0.099 7.409 5.323 1.00 95.94 111 ASN A CA 1
ATOM 818 C C . ASN A 1 111 ? -1.287 6.588 4.801 1.00 95.94 111 ASN A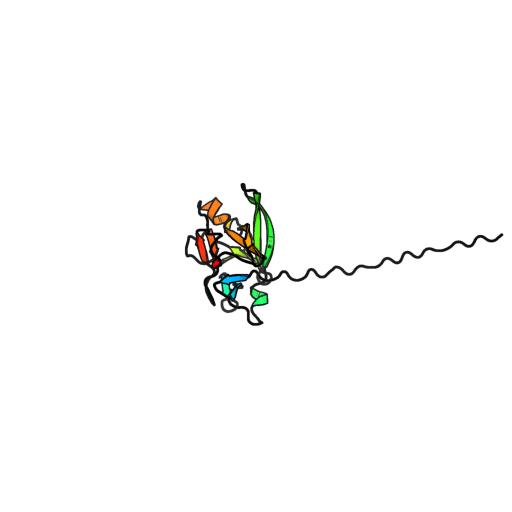 C 1
ATOM 820 O O . ASN A 1 111 ? -2.053 7.038 3.943 1.00 95.94 111 ASN A O 1
ATOM 824 N N . TRP A 1 112 ? -1.475 5.410 5.387 1.00 96.25 112 TRP A N 1
ATOM 825 C CA . TRP A 1 112 ? -2.514 4.451 5.040 1.00 96.25 112 TRP A CA 1
ATOM 826 C C . TRP A 1 112 ? -3.285 4.050 6.287 1.00 96.25 112 TRP A C 1
ATOM 828 O O . TRP A 1 112 ? -2.712 3.550 7.252 1.00 96.25 112 TRP A O 1
ATOM 838 N N . GLU A 1 113 ? -4.592 4.267 6.260 1.00 95.88 113 GLU A N 1
ATOM 839 C CA . GLU A 1 113 ? -5.510 3.737 7.253 1.00 95.88 113 GLU A CA 1
ATOM 840 C C . GLU A 1 113 ? -5.722 2.239 6.984 1.00 95.88 113 GLU A C 1
ATOM 842 O O . GLU A 1 113 ? -6.078 1.835 5.871 1.00 95.88 113 GLU A O 1
ATOM 847 N N . LEU A 1 114 ? -5.466 1.415 8.000 1.00 94.38 114 LEU A N 1
ATOM 848 C CA . LEU A 1 114 ? -5.444 -0.037 7.892 1.00 94.38 114 LEU A CA 1
ATOM 849 C C . LEU A 1 114 ? -6.773 -0.656 8.338 1.00 94.38 114 LEU A C 1
ATOM 851 O O . LEU A 1 114 ? -7.092 -0.691 9.530 1.00 94.38 114 LEU A O 1
ATOM 855 N N . PHE A 1 115 ? -7.521 -1.223 7.392 1.00 93.69 115 PHE A N 1
ATOM 856 C CA . PHE A 1 115 ? -8.752 -1.961 7.677 1.00 93.69 115 PHE A CA 1
ATOM 857 C C . PHE A 1 115 ? -8.496 -3.461 7.648 1.00 93.69 115 PHE A C 1
ATOM 859 O O . PHE A 1 115 ? -8.144 -4.011 6.608 1.00 93.69 115 PHE A O 1
ATOM 866 N N . LYS A 1 116 ? -8.720 -4.133 8.779 1.00 92.31 116 LYS A N 1
ATOM 867 C CA . LYS A 1 116 ? -8.716 -5.598 8.853 1.00 92.31 116 LYS A CA 1
ATOM 868 C C . LYS A 1 116 ? -10.033 -6.138 8.302 1.00 92.31 116 LYS A C 1
ATOM 870 O O . LYS A 1 116 ? -11.099 -5.751 8.778 1.00 92.31 116 LYS A O 1
ATOM 875 N N . VAL A 1 117 ? -9.948 -7.034 7.328 1.00 89.88 117 VAL A N 1
ATOM 876 C CA . VAL A 1 117 ? -11.085 -7.697 6.689 1.00 89.88 117 VAL A CA 1
ATOM 877 C C . VAL A 1 117 ? -10.933 -9.205 6.903 1.00 89.88 117 VAL A C 1
ATOM 879 O O . VAL A 1 117 ? -10.050 -9.813 6.294 1.00 89.88 117 VAL A O 1
ATOM 882 N N . PRO A 1 118 ? -11.733 -9.820 7.790 1.00 86.00 118 PRO A N 1
ATOM 883 C CA . PRO A 1 118 ? -11.740 -11.268 7.942 1.00 86.00 118 PRO A CA 1
ATOM 884 C C . PRO A 1 118 ? -12.363 -11.923 6.704 1.00 86.00 118 PRO A C 1
ATOM 886 O O . PRO A 1 118 ? -13.340 -11.419 6.148 1.00 86.00 118 PRO A O 1
ATOM 889 N N . ASP A 1 119 ? -11.802 -13.051 6.285 1.00 81.50 119 ASP A N 1
ATOM 890 C CA . ASP A 1 119 ? -12.304 -13.877 5.189 1.00 81.50 119 ASP A CA 1
ATOM 891 C C . ASP A 1 119 ? -12.094 -15.364 5.525 1.00 81.50 119 ASP A C 1
ATOM 893 O O . ASP A 1 119 ? -11.313 -15.705 6.417 1.00 81.50 119 ASP A O 1
ATOM 897 N N . SER A 1 120 ? -12.754 -16.274 4.808 1.00 75.69 120 SER A N 1
ATOM 898 C CA . SER A 1 120 ? -12.678 -17.719 5.085 1.00 75.69 120 SER A CA 1
ATOM 899 C C . SER A 1 120 ? -11.259 -18.297 4.955 1.00 75.69 120 SER A C 1
ATOM 901 O O . SER A 1 120 ? -10.974 -19.358 5.503 1.00 75.69 120 SER A O 1
ATOM 903 N N . GLY A 1 121 ? -10.368 -17.601 4.242 1.00 73.81 121 GLY A N 1
ATOM 904 C CA . GLY A 1 121 ? -8.959 -17.960 4.054 1.00 73.81 121 GLY A CA 1
ATOM 905 C C . GLY A 1 121 ? -7.961 -17.207 4.943 1.00 73.81 121 GLY A C 1
ATOM 906 O O . GLY A 1 121 ? -6.762 -17.329 4.701 1.00 73.81 121 GLY A O 1
ATOM 907 N N . GLY A 1 122 ? -8.413 -16.404 5.916 1.00 82.81 122 GLY A N 1
ATOM 908 C CA . GLY A 1 122 ? -7.543 -15.676 6.849 1.00 82.81 122 GLY A CA 1
ATOM 909 C C . GLY A 1 122 ? -7.900 -14.197 7.031 1.00 82.81 122 GLY A C 1
ATOM 910 O O . GLY A 1 122 ? -8.996 -13.749 6.703 1.00 82.81 122 GLY A O 1
ATOM 911 N N . THR A 1 123 ? -6.965 -13.424 7.588 1.00 86.69 123 THR A N 1
ATOM 912 C CA . THR A 1 123 ? -7.119 -11.968 7.737 1.00 86.69 123 THR A CA 1
ATOM 913 C C . THR A 1 123 ? -6.468 -11.255 6.564 1.00 86.69 123 THR A C 1
ATOM 915 O O . THR A 1 123 ? -5.286 -11.453 6.303 1.00 86.69 123 THR A O 1
ATOM 918 N N . TYR A 1 124 ? -7.235 -10.392 5.907 1.00 89.56 124 TYR A N 1
ATOM 919 C CA . TYR A 1 124 ? -6.750 -9.481 4.882 1.00 89.56 124 TYR A CA 1
ATOM 920 C C . TYR A 1 124 ? -6.754 -8.045 5.389 1.00 89.56 124 TYR A C 1
ATOM 922 O O . TYR A 1 124 ? -7.413 -7.697 6.373 1.00 89.56 124 TYR A O 1
ATOM 930 N N . PHE A 1 125 ? -6.042 -7.194 4.670 1.00 91.94 125 PHE A N 1
ATOM 931 C CA . PHE A 1 125 ? -5.903 -5.783 4.950 1.00 91.94 125 PHE A CA 1
ATOM 932 C C . PHE A 1 125 ? -6.309 -4.966 3.733 1.00 91.94 125 PHE A C 1
ATOM 934 O O . PHE A 1 125 ? -5.957 -5.291 2.603 1.00 91.94 125 PHE A O 1
ATOM 941 N N . VAL A 1 126 ? -7.043 -3.887 3.964 1.00 93.75 126 VAL A N 1
ATOM 942 C CA . VAL A 1 126 ? -7.327 -2.872 2.952 1.00 93.75 126 VAL A CA 1
ATOM 943 C C . VAL A 1 126 ? -6.614 -1.597 3.376 1.00 93.75 126 VAL A C 1
ATOM 945 O O . VAL A 1 126 ? -6.846 -1.086 4.475 1.00 93.75 126 VAL A O 1
ATOM 948 N N . PHE A 1 127 ? -5.737 -1.099 2.507 1.00 95.69 127 PHE A N 1
ATOM 949 C CA . PHE A 1 127 ? -4.995 0.140 2.719 1.00 95.69 127 PHE A CA 1
ATOM 950 C C . PHE A 1 127 ? -5.756 1.305 2.093 1.00 95.69 127 PHE A C 1
ATOM 952 O O . PHE A 1 127 ? -5.746 1.484 0.871 1.00 95.69 127 PHE A O 1
ATOM 959 N N . LYS A 1 128 ? -6.412 2.105 2.930 1.00 95.75 128 LYS A N 1
ATOM 960 C CA . LYS A 1 128 ? -7.113 3.322 2.515 1.00 95.75 128 LYS A CA 1
ATOM 961 C C . LYS A 1 128 ? -6.180 4.523 2.643 1.00 95.75 128 LYS A C 1
ATOM 963 O O . LYS A 1 128 ? -5.571 4.717 3.690 1.00 95.75 128 LYS A O 1
ATOM 968 N N . SER A 1 129 ? -6.046 5.329 1.595 1.00 95.88 129 SER A N 1
ATOM 969 C CA . SER A 1 129 ? -5.158 6.494 1.609 1.00 95.88 129 SER A CA 1
ATOM 970 C C . SER A 1 129 ? -5.664 7.539 2.595 1.00 95.88 129 SER A C 1
ATOM 972 O O . SER A 1 129 ? -6.741 8.116 2.422 1.00 95.88 129 SER A O 1
ATOM 974 N N . TRP A 1 130 ? -4.849 7.813 3.611 1.00 94.56 130 TRP A N 1
ATOM 975 C CA . TRP A 1 130 ? -5.105 8.892 4.553 1.00 94.56 130 TRP A CA 1
ATOM 976 C C . TRP A 1 130 ? -4.930 10.249 3.873 1.00 94.56 130 TRP A C 1
ATOM 978 O O . TRP A 1 130 ? -5.758 11.136 4.047 1.00 94.56 130 TRP A O 1
ATOM 988 N N . GLY A 1 131 ? -3.895 10.401 3.041 1.00 91.94 131 GLY A N 1
ATOM 989 C CA . GLY A 1 131 ? -3.624 11.637 2.310 1.00 91.94 131 GLY A CA 1
ATOM 990 C C . GLY A 1 131 ? -4.729 12.030 1.333 1.00 91.94 131 GLY A C 1
ATOM 991 O O . GLY A 1 131 ? -5.088 13.203 1.287 1.00 91.94 131 GLY A O 1
ATOM 992 N N . ALA A 1 132 ? -5.299 11.075 0.593 1.00 93.69 132 ALA A N 1
ATOM 993 C CA . ALA A 1 132 ? -6.441 11.341 -0.285 1.00 93.69 132 ALA A CA 1
ATOM 994 C C . ALA A 1 132 ? -7.667 11.796 0.522 1.00 93.69 132 ALA A C 1
ATOM 996 O O . ALA A 1 132 ? -8.373 12.719 0.120 1.00 93.69 132 ALA A O 1
ATOM 997 N N . TRP A 1 133 ? -7.879 11.210 1.703 1.00 92.81 133 TRP A N 1
ATOM 998 C CA . TRP A 1 133 ? -8.963 11.619 2.586 1.00 92.81 133 TRP A CA 1
ATOM 999 C C . TRP A 1 133 ? -8.756 13.029 3.148 1.00 92.81 133 TRP A C 1
ATOM 1001 O O . TRP A 1 133 ? -9.593 13.899 2.932 1.00 92.81 133 TRP A O 1
ATOM 1011 N N . VAL A 1 134 ? -7.639 13.290 3.832 1.00 92.38 134 VAL A N 1
ATOM 1012 C CA . VAL A 1 134 ? -7.459 14.560 4.559 1.00 92.38 134 VAL A CA 1
ATOM 1013 C C . VAL A 1 134 ? -7.195 15.758 3.653 1.00 92.38 134 VAL A C 1
ATOM 1015 O O . VAL A 1 134 ? -7.509 16.876 4.046 1.00 92.38 134 VAL A O 1
ATOM 1018 N N . ASN A 1 135 ? -6.626 15.551 2.460 1.00 91.31 135 ASN A N 1
ATOM 1019 C CA . ASN A 1 135 ? -6.333 16.653 1.539 1.00 91.31 135 ASN A CA 1
ATOM 1020 C C . ASN A 1 135 ? -7.412 16.847 0.464 1.00 91.31 135 ASN A C 1
ATOM 1022 O O . ASN A 1 135 ? -7.506 17.938 -0.088 1.00 91.31 135 ASN A O 1
ATOM 1026 N N . GLN A 1 136 ? -8.186 15.807 0.123 1.00 91.19 136 GLN A N 1
ATOM 1027 C CA . GLN A 1 136 ? -9.110 15.841 -1.024 1.00 91.19 136 GLN A CA 1
ATOM 1028 C C . GLN A 1 136 ? -10.526 15.346 -0.697 1.00 91.19 136 GLN A C 1
ATOM 1030 O O . GLN A 1 136 ? -11.404 15.411 -1.551 1.00 91.19 136 GLN A O 1
ATOM 1035 N N . GLY A 1 137 ? -10.771 14.823 0.507 1.00 92.06 137 GLY A N 1
ATOM 1036 C CA . GLY A 1 137 ? -12.062 14.235 0.874 1.00 92.06 137 GLY A CA 1
ATOM 1037 C C . GLY A 1 137 ? -12.381 12.928 0.139 1.00 92.06 137 GLY A C 1
ATOM 1038 O O . GLY A 1 137 ? -13.532 12.499 0.132 1.00 92.06 137 GLY A O 1
ATOM 1039 N N . LEU A 1 138 ? -11.390 12.276 -0.483 1.00 93.75 138 LEU A N 1
ATOM 1040 C CA . LEU A 1 138 ? -11.601 11.068 -1.281 1.00 93.75 138 LEU A CA 1
ATOM 1041 C C . LEU A 1 138 ? -11.318 9.791 -0.479 1.00 93.75 138 LEU A C 1
ATOM 1043 O O . LEU A 1 138 ? -10.319 9.675 0.230 1.00 93.75 138 LEU A O 1
ATOM 1047 N N . HIS A 1 139 ? -12.174 8.783 -0.638 1.00 93.62 139 HIS A N 1
ATOM 1048 C CA . HIS A 1 139 ? -11.993 7.456 -0.046 1.00 93.62 139 HIS A CA 1
ATOM 1049 C C . HIS A 1 139 ? -11.363 6.491 -1.053 1.00 93.62 139 HIS A C 1
ATOM 1051 O O . HIS A 1 139 ? -12.057 5.677 -1.665 1.00 93.62 139 HIS A O 1
ATOM 1057 N N . LEU A 1 140 ? -10.044 6.602 -1.229 1.00 96.19 140 LEU A N 1
ATOM 1058 C CA . LEU A 1 140 ? -9.286 5.786 -2.179 1.00 96.19 140 LEU A CA 1
ATOM 1059 C C . LEU A 1 140 ? -8.478 4.691 -1.482 1.00 96.19 140 LEU A C 1
ATOM 1061 O O . LEU A 1 140 ? -7.891 4.925 -0.429 1.00 96.19 140 LEU A O 1
ATOM 1065 N N . CYS A 1 141 ? -8.420 3.513 -2.093 1.00 95.75 141 CYS A N 1
ATOM 1066 C CA . CYS A 1 141 ? -7.727 2.328 -1.607 1.00 95.75 141 CYS A CA 1
ATOM 1067 C C . CYS A 1 141 ? -6.700 1.833 -2.632 1.00 95.75 141 CYS A C 1
ATOM 1069 O O . CYS A 1 141 ? -6.880 2.024 -3.839 1.00 95.75 141 CYS A O 1
ATOM 1071 N N . LEU A 1 142 ? -5.634 1.185 -2.150 1.00 94.25 142 LEU A N 1
ATOM 1072 C CA . LEU A 1 142 ? -4.666 0.498 -3.011 1.00 94.25 142 LEU A CA 1
ATOM 1073 C C . LEU A 1 142 ? -5.303 -0.735 -3.652 1.00 94.25 142 LEU A C 1
ATOM 1075 O O . LEU A 1 142 ? -5.842 -1.593 -2.949 1.00 94.25 142 LEU A O 1
ATOM 1079 N N . GLN A 1 143 ? -5.186 -0.843 -4.976 1.00 92.31 143 GLN A N 1
ATOM 1080 C CA . GLN A 1 143 ? -5.703 -1.962 -5.755 1.00 92.31 143 GLN A CA 1
ATOM 1081 C C . GLN A 1 143 ? -4.642 -2.547 -6.695 1.00 92.31 143 GLN A C 1
ATOM 1083 O O . GLN A 1 143 ? -4.092 -1.828 -7.531 1.00 92.31 143 GLN A O 1
ATOM 1088 N N . ALA A 1 144 ? -4.431 -3.862 -6.629 1.00 88.44 144 ALA A N 1
ATOM 1089 C CA . ALA A 1 144 ? -3.655 -4.606 -7.624 1.00 88.44 144 ALA A CA 1
ATOM 1090 C C . ALA A 1 144 ? -4.460 -4.820 -8.920 1.00 88.44 144 ALA A C 1
ATOM 1092 O O . ALA A 1 144 ? -5.667 -5.067 -8.871 1.00 88.44 144 ALA A O 1
ATOM 1093 N N . ASN A 1 145 ? -3.815 -4.752 -10.090 1.00 83.81 145 ASN A N 1
ATOM 1094 C CA . ASN A 1 145 ? -4.509 -4.795 -11.390 1.00 83.81 145 ASN A CA 1
ATOM 1095 C C . ASN A 1 145 ? -4.024 -5.905 -12.338 1.00 83.81 145 ASN A C 1
ATOM 1097 O O . ASN A 1 145 ? -4.047 -5.725 -13.551 1.00 83.81 145 ASN A O 1
ATOM 1101 N N . GLY A 1 146 ? -3.632 -7.061 -11.802 1.00 73.62 146 GLY A N 1
ATOM 1102 C CA . GLY A 1 146 ? -3.125 -8.194 -12.585 1.00 73.62 146 GLY A CA 1
ATOM 1103 C C . GLY A 1 146 ? -1.600 -8.184 -12.657 1.00 73.62 146 GLY A C 1
ATOM 1104 O O . GLY A 1 146 ? -0.957 -7.690 -11.731 1.00 73.62 146 GLY A O 1
ATOM 1105 N N . ASN A 1 147 ? -1.017 -8.739 -13.726 1.00 71.50 147 ASN A N 1
ATOM 1106 C CA . ASN A 1 147 ? 0.432 -8.944 -13.812 1.00 71.50 147 ASN A CA 1
ATOM 1107 C C . ASN A 1 147 ? 1.034 -8.896 -15.221 1.00 71.50 147 ASN A C 1
ATOM 1109 O O . ASN A 1 147 ? 0.551 -9.619 -16.094 1.00 71.50 147 ASN A O 1
ATOM 1113 N N . PRO A 1 148 ? 2.151 -8.165 -15.394 1.00 70.19 148 PRO A N 1
ATOM 1114 C CA . PRO A 1 148 ? 2.566 -7.029 -14.566 1.00 70.19 148 PRO A CA 1
ATOM 1115 C C . PRO A 1 148 ? 1.599 -5.863 -14.813 1.00 70.19 148 PRO A C 1
ATOM 1117 O O . PRO A 1 148 ? 1.278 -5.545 -15.958 1.00 70.19 148 PRO A O 1
ATOM 1120 N N . ALA A 1 149 ? 1.107 -5.222 -13.758 1.00 80.94 149 ALA A N 1
ATOM 1121 C CA . ALA A 1 149 ? 0.216 -4.072 -13.904 1.00 80.94 149 ALA A CA 1
ATOM 1122 C C . ALA A 1 149 ? 0.478 -3.021 -12.832 1.00 80.94 149 ALA A C 1
ATOM 1124 O O . ALA A 1 149 ? 0.980 -3.327 -11.761 1.00 80.94 149 ALA A O 1
ATOM 1125 N N . TYR A 1 150 ? 0.116 -1.767 -13.093 1.00 86.19 150 TYR A N 1
ATOM 1126 C CA . TYR A 1 150 ? 0.231 -0.724 -12.077 1.00 86.19 150 TYR A CA 1
ATOM 1127 C C . TYR A 1 150 ? -0.729 -0.980 -10.915 1.00 86.19 150 TYR A C 1
ATOM 1129 O O . TYR A 1 150 ? -1.927 -1.209 -11.132 1.00 86.19 150 TYR A O 1
ATOM 1137 N N . VAL A 1 151 ? -0.233 -0.851 -9.684 1.00 88.75 151 VAL A N 1
ATOM 1138 C CA . VAL A 1 151 ? -1.109 -0.684 -8.523 1.00 88.75 151 VAL A CA 1
ATOM 1139 C C . VAL A 1 151 ? -1.770 0.680 -8.655 1.00 88.75 151 VAL A C 1
ATOM 1141 O O . VAL A 1 151 ? -1.095 1.689 -8.861 1.00 88.75 151 VAL A O 1
ATOM 1144 N N . ARG A 1 152 ? -3.099 0.718 -8.582 1.00 91.56 152 ARG A N 1
ATOM 1145 C CA . ARG A 1 152 ? -3.868 1.954 -8.772 1.00 91.56 152 ARG A CA 1
ATOM 1146 C C . ARG A 1 152 ? -4.624 2.342 -7.518 1.00 91.56 152 ARG A C 1
ATOM 1148 O O . ARG A 1 152 ? -5.013 1.491 -6.719 1.00 91.56 152 ARG A O 1
ATOM 1155 N N . MET A 1 153 ? -4.882 3.634 -7.415 1.00 94.19 153 MET A N 1
ATOM 1156 C CA . MET A 1 153 ? -5.829 4.225 -6.489 1.00 94.19 153 MET A CA 1
ATOM 1157 C C . MET A 1 153 ? -7.242 4.004 -7.024 1.00 94.19 153 MET A C 1
ATOM 1159 O O . MET A 1 153 ? -7.541 4.350 -8.164 1.00 94.19 153 MET A O 1
ATOM 1163 N N . GLN A 1 154 ? -8.124 3.412 -6.226 1.00 95.50 154 GLN A N 1
ATOM 1164 C CA . GLN A 1 154 ? -9.513 3.147 -6.616 1.00 95.50 154 GLN A CA 1
ATOM 1165 C C . GLN A 1 154 ? -10.469 3.513 -5.487 1.00 95.50 154 GLN A C 1
ATOM 1167 O O . GLN A 1 154 ? -10.048 3.477 -4.332 1.00 95.50 154 GLN A O 1
ATOM 1172 N N . PRO A 1 155 ? -11.747 3.828 -5.769 1.00 95.81 155 PRO A N 1
ATOM 1173 C CA . PRO A 1 155 ? -12.750 3.946 -4.721 1.00 95.81 155 PRO A CA 1
ATOM 1174 C C . PRO A 1 155 ? -12.721 2.714 -3.814 1.00 95.81 155 PRO A C 1
ATOM 1176 O O . PRO A 1 155 ? -12.672 1.572 -4.285 1.00 95.81 155 PRO A O 1
ATOM 1179 N N . CYS A 1 156 ? -12.696 2.954 -2.508 1.00 94.19 156 CYS A N 1
ATOM 1180 C CA . CYS A 1 156 ? -12.582 1.886 -1.530 1.00 94.19 156 CYS A CA 1
ATOM 1181 C C . CYS A 1 156 ? -13.791 0.952 -1.572 1.00 94.19 156 CYS A C 1
ATOM 1183 O O . CYS A 1 156 ? -14.928 1.374 -1.376 1.00 94.19 156 CYS A O 1
ATOM 1185 N N . ASN A 1 157 ? -13.522 -0.336 -1.751 1.00 93.94 157 ASN A N 1
ATOM 1186 C CA . ASN A 1 157 ? -14.490 -1.411 -1.640 1.00 93.94 157 ASN A CA 1
ATOM 1187 C C . ASN A 1 157 ? -13.824 -2.599 -0.937 1.00 93.94 157 ASN A C 1
ATOM 1189 O O . ASN A 1 157 ? -13.086 -3.368 -1.549 1.00 93.94 157 ASN A O 1
ATOM 1193 N N . THR A 1 158 ? -14.118 -2.782 0.350 1.00 90.19 158 THR A N 1
ATOM 1194 C CA . THR A 1 158 ? -13.539 -3.862 1.166 1.00 90.19 158 THR A CA 1
ATOM 1195 C C . THR A 1 158 ? -14.010 -5.259 0.750 1.00 90.19 158 THR A C 1
ATOM 1197 O O . THR A 1 158 ? -13.403 -6.253 1.153 1.00 90.19 158 THR A O 1
ATOM 1200 N N . ALA A 1 159 ? -15.061 -5.368 -0.070 1.00 89.75 159 ALA A N 1
ATOM 1201 C CA . ALA A 1 159 ? -15.489 -6.621 -0.692 1.00 89.75 159 ALA A CA 1
ATOM 1202 C C . ALA A 1 159 ? -14.686 -6.967 -1.958 1.00 89.75 159 ALA A C 1
ATOM 1204 O O . ALA A 1 159 ? -14.711 -8.109 -2.408 1.00 89.75 159 ALA A O 1
ATOM 1205 N N . ASN A 1 160 ? -13.956 -6.007 -2.533 1.00 89.69 160 ASN A N 1
ATOM 1206 C CA . ASN A 1 160 ? -13.154 -6.239 -3.724 1.00 89.69 160 ASN A CA 1
ATOM 1207 C C . ASN A 1 160 ? -11.838 -6.936 -3.357 1.00 89.69 160 ASN A C 1
ATOM 1209 O O . ASN A 1 160 ? -10.950 -6.331 -2.755 1.00 89.69 160 ASN A O 1
ATOM 1213 N N . ASN A 1 161 ? -11.682 -8.187 -3.793 1.00 88.06 161 ASN A N 1
ATOM 1214 C CA . ASN A 1 161 ? -10.475 -8.980 -3.548 1.00 88.06 161 ASN A CA 1
ATOM 1215 C C . ASN A 1 161 ? -9.193 -8.289 -4.028 1.00 88.06 161 ASN A C 1
ATOM 1217 O O . ASN A 1 161 ? -8.175 -8.378 -3.352 1.00 88.06 161 ASN A O 1
ATOM 1221 N N . ARG A 1 162 ? -9.261 -7.500 -5.108 1.00 89.19 162 ARG A N 1
ATOM 1222 C CA . ARG A 1 162 ? -8.105 -6.771 -5.656 1.00 89.19 162 ARG A CA 1
ATOM 1223 C C . ARG A 1 162 ? -7.567 -5.677 -4.725 1.00 89.19 162 ARG A C 1
ATOM 1225 O O . ARG A 1 162 ? -6.470 -5.174 -4.951 1.00 89.19 162 ARG A O 1
ATOM 1232 N N . GLN A 1 163 ? -8.344 -5.286 -3.714 1.00 92.31 163 GLN A N 1
ATOM 1233 C CA . GLN A 1 163 ? -7.966 -4.318 -2.679 1.00 92.31 163 GLN A CA 1
ATOM 1234 C C . GLN A 1 163 ? -7.600 -4.989 -1.346 1.00 92.31 163 GLN A C 1
ATOM 1236 O O . GLN A 1 163 ? -7.280 -4.291 -0.386 1.00 92.31 163 GLN A O 1
ATOM 1241 N N . ARG A 1 164 ? -7.666 -6.326 -1.270 1.00 90.31 164 ARG A N 1
ATOM 1242 C CA . ARG A 1 164 ? -7.357 -7.123 -0.080 1.00 90.31 164 ARG A CA 1
ATOM 1243 C C . ARG A 1 164 ? -5.933 -7.662 -0.167 1.00 90.31 164 ARG A C 1
ATOM 1245 O O . ARG A 1 164 ? -5.636 -8.510 -1.007 1.00 90.31 164 ARG A O 1
ATOM 1252 N N . TRP A 1 165 ? -5.086 -7.192 0.737 1.00 88.31 165 TRP A N 1
ATOM 1253 C CA . TRP A 1 165 ? -3.665 -7.509 0.847 1.00 88.31 165 TRP A CA 1
ATOM 1254 C C . TRP A 1 165 ? -3.419 -8.427 2.047 1.00 88.31 165 TRP A C 1
ATOM 1256 O O . TRP A 1 165 ? -4.116 -8.314 3.054 1.00 88.31 165 TRP A O 1
ATOM 1266 N N . ARG A 1 166 ? -2.454 -9.334 1.950 1.00 84.62 166 ARG A N 1
ATOM 1267 C CA . ARG A 1 166 ? -2.000 -10.201 3.043 1.00 84.62 166 ARG A CA 1
ATOM 1268 C C . ARG A 1 166 ? -0.492 -10.139 3.194 1.00 84.62 166 ARG A C 1
ATOM 1270 O O . ARG A 1 166 ? 0.164 -9.862 2.163 1.00 84.62 166 ARG A O 1
#